Protein AF-A0A524LZC2-F1 (afdb_monomer_lite)

Sequence (143 aa):
MVSLIGLATSRKSVNMSSEDEVASICPSCSKGKLRMHSMLYSVPFFNELAIFNLECPECGFRYSDVFSAEQRKPSRFTMFVDDVSLLNVRVVRSGSGTYRFPEWGIDVEPGPTAESFITNIEGILYRTSLVVETARNFADLDS

Foldseek 3Di:
DDDPLDDDPPPPPPDDDDDFPFDDQDPPPSPFIKTKDWDFDDDVPAATKIKIWIATPPPGDIDIDIDRPDDDDDDDDDDDDDDPVQQAAKDWAALQGWDDDVVVRDIDGHDPPRHIDIDGNVVVVVVVVVVVVVVVVVVVVVD

Radius of gyration: 22.23 Å; chains: 1; bounding box: 46×44×60 Å

Secondary structure (DSSP, 8-state):
------S----------S------B-TTTSSSBPEEEEEEEE-TTSPEEEEEEEE-TTT--EEEEEEES-PPPP--------SGGGGG-EEEE-TT--EEEGGGTEEEPPPTTPPPEEEEHHHHHHHHHHHHHHHHHHHHT--

pLDDT: mean 80.1, std 18.67, range [23.3, 96.69]

Structure (mmCIF, N/CA/C/O backbone):
data_AF-A0A524LZC2-F1
#
_entry.id   AF-A0A524LZC2-F1
#
loop_
_atom_site.group_PDB
_atom_site.id
_atom_site.type_symbol
_atom_site.label_atom_id
_atom_site.label_alt_id
_atom_site.label_comp_id
_atom_site.label_asym_id
_atom_site.label_entity_id
_atom_site.label_seq_id
_atom_site.pdbx_PDB_ins_code
_atom_site.Cartn_x
_atom_site.Cartn_y
_atom_site.Cartn_z
_atom_site.occupancy
_atom_site.B_iso_or_equiv
_atom_site.auth_seq_id
_atom_site.auth_comp_id
_atom_site.auth_asym_id
_atom_site.auth_atom_id
_atom_site.pdbx_PDB_model_num
ATOM 1 N N . MET A 1 1 ? -8.662 19.789 11.697 1.00 31.56 1 MET A N 1
ATOM 2 C CA . MET A 1 1 ? -8.585 20.515 10.410 1.00 31.56 1 MET A CA 1
ATOM 3 C C . MET A 1 1 ? -8.365 19.467 9.323 1.00 31.56 1 MET A C 1
ATOM 5 O O . MET A 1 1 ? -7.237 19.048 9.103 1.00 31.56 1 MET A O 1
ATOM 9 N N . VAL A 1 2 ? -9.453 18.918 8.776 1.00 23.30 2 VAL A N 1
ATOM 10 C CA . VAL A 1 2 ? -9.406 17.824 7.790 1.00 23.30 2 VAL A CA 1
ATOM 11 C C . VAL A 1 2 ? -9.113 18.456 6.437 1.00 23.30 2 VAL A C 1
ATOM 13 O O . VAL A 1 2 ? -9.944 19.183 5.899 1.00 23.30 2 VAL A O 1
ATOM 16 N N . SER A 1 3 ? -7.904 18.252 5.922 1.00 26.42 3 SER A N 1
ATOM 17 C CA . SER A 1 3 ? -7.591 18.657 4.557 1.00 26.42 3 SER A CA 1
ATOM 18 C C . SER A 1 3 ? -8.324 17.698 3.617 1.00 26.42 3 SER A C 1
ATOM 20 O O . SER A 1 3 ? -8.057 16.498 3.623 1.00 26.42 3 SER A O 1
ATOM 22 N N . LEU A 1 4 ? -9.301 18.217 2.873 1.00 31.42 4 LEU A N 1
ATOM 23 C CA . LEU A 1 4 ? -9.993 17.519 1.791 1.00 31.42 4 LEU A CA 1
ATOM 24 C C . LEU A 1 4 ? -8.980 17.227 0.673 1.00 31.42 4 LEU A C 1
ATOM 26 O O . LEU A 1 4 ? -8.788 18.032 -0.235 1.00 31.42 4 LEU A O 1
ATOM 30 N N . ILE A 1 5 ? -8.297 16.083 0.746 1.00 42.91 5 ILE A N 1
ATOM 31 C CA . ILE A 1 5 ? -7.427 15.608 -0.335 1.00 42.91 5 ILE A CA 1
ATOM 32 C C . ILE A 1 5 ? -8.317 14.904 -1.354 1.00 42.91 5 ILE A C 1
ATOM 34 O O . ILE A 1 5 ? -8.513 13.693 -1.319 1.00 42.91 5 ILE A O 1
ATOM 38 N N . GLY A 1 6 ? -8.904 15.680 -2.251 1.00 41.50 6 GLY A N 1
ATOM 39 C CA . GLY A 1 6 ? -9.705 15.118 -3.322 1.00 41.50 6 GLY A CA 1
ATOM 40 C C . GLY A 1 6 ? -10.344 16.206 -4.1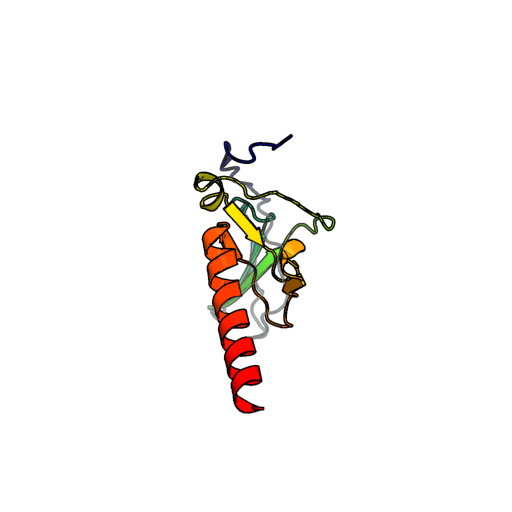46 1.00 41.50 6 GLY A C 1
ATOM 41 O O . GLY A 1 6 ? -11.476 16.560 -3.864 1.00 41.50 6 GLY A O 1
ATOM 42 N N . LEU A 1 7 ? -9.600 16.733 -5.121 1.00 35.06 7 LEU A N 1
ATOM 43 C CA . LEU A 1 7 ? -10.097 17.352 -6.359 1.00 35.06 7 LEU A CA 1
ATOM 44 C C . LEU A 1 7 ? -8.892 17.814 -7.193 1.00 35.06 7 LEU A C 1
ATOM 46 O O . LEU A 1 7 ? -8.615 18.998 -7.314 1.00 35.06 7 LEU A O 1
ATOM 50 N N . ALA A 1 8 ? -8.134 16.855 -7.722 1.00 34.44 8 ALA A N 1
ATOM 51 C CA . ALA A 1 8 ? -7.351 17.013 -8.946 1.00 34.44 8 ALA A CA 1
ATOM 52 C C . ALA A 1 8 ? -6.656 15.683 -9.246 1.00 34.44 8 ALA A C 1
ATOM 54 O O . ALA A 1 8 ? -5.493 15.481 -8.903 1.00 34.44 8 ALA A O 1
ATOM 55 N N . THR A 1 9 ? -7.328 14.774 -9.954 1.00 39.28 9 THR A N 1
ATOM 56 C CA . THR A 1 9 ? -6.597 13.869 -10.849 1.00 39.28 9 THR A CA 1
ATOM 57 C C . THR A 1 9 ? -6.043 14.733 -11.975 1.00 39.28 9 THR A C 1
ATOM 59 O O . THR A 1 9 ? -6.606 14.797 -13.068 1.00 39.28 9 THR A O 1
ATOM 62 N N . SER A 1 10 ? -4.981 15.483 -11.683 1.00 37.78 10 SER A N 1
ATOM 63 C CA . SER A 1 10 ? -4.181 16.092 -12.726 1.00 37.78 10 SER A CA 1
ATOM 64 C C . SER A 1 10 ? -3.583 14.923 -13.490 1.00 37.78 10 SER A C 1
ATOM 66 O O . SER A 1 10 ? -2.649 14.277 -13.020 1.00 37.78 10 SER A O 1
ATOM 68 N N . ARG A 1 11 ? -4.167 14.601 -14.649 1.00 39.19 11 ARG A N 1
ATOM 69 C CA . ARG A 1 11 ? -3.483 13.834 -15.688 1.00 39.19 11 ARG A CA 1
ATOM 70 C C . ARG A 1 11 ? -2.305 14.688 -16.153 1.00 39.19 11 ARG A C 1
ATOM 72 O O . ARG A 1 11 ? -2.333 15.254 -17.239 1.00 39.19 11 ARG A O 1
ATOM 79 N N . LYS A 1 12 ? -1.270 14.823 -15.327 1.00 35.44 12 LYS A N 1
ATOM 80 C CA . LYS A 1 12 ? 0.044 15.156 -15.841 1.00 35.44 12 LYS A CA 1
ATOM 81 C C . LYS A 1 12 ? 0.505 13.895 -16.546 1.00 35.44 12 LYS A C 1
ATOM 83 O O . LYS A 1 12 ? 0.982 12.957 -15.920 1.00 35.44 12 LYS A O 1
ATOM 88 N N . SER A 1 13 ? 0.292 13.861 -17.857 1.00 36.88 13 SER A N 1
ATOM 89 C CA . SER A 1 13 ? 1.162 13.109 -18.747 1.00 36.88 13 SER A CA 1
ATOM 90 C C . SER A 1 13 ? 2.568 13.645 -18.497 1.00 36.88 13 SER A C 1
ATOM 92 O O . SER A 1 13 ? 2.946 14.694 -19.023 1.00 36.88 13 SER A O 1
ATOM 94 N N . VAL A 1 14 ? 3.297 13.005 -17.588 1.00 42.53 14 VAL A N 1
ATOM 95 C CA . VAL A 1 14 ? 4.714 13.283 -17.419 1.00 42.53 14 VAL A CA 1
ATOM 96 C C . VAL A 1 14 ? 5.379 12.665 -18.639 1.00 42.53 14 VAL A C 1
ATOM 98 O O . VAL A 1 14 ? 5.602 11.461 -18.704 1.00 42.53 14 VAL A O 1
ATOM 101 N N . ASN A 1 15 ? 5.605 13.496 -19.653 1.00 49.94 15 ASN A N 1
ATOM 102 C CA . ASN A 1 15 ? 6.559 13.181 -20.703 1.00 49.94 15 ASN A CA 1
ATOM 103 C C . ASN A 1 15 ? 7.930 13.082 -20.030 1.00 49.94 15 ASN A C 1
ATOM 105 O O . ASN A 1 15 ? 8.353 14.050 -19.397 1.00 49.94 15 ASN A O 1
ATOM 109 N N . MET A 1 16 ? 8.608 11.942 -20.164 1.00 45.12 16 MET A N 1
ATOM 110 C CA . MET A 1 16 ? 10.013 11.818 -19.787 1.00 45.12 16 MET A CA 1
ATOM 111 C C . MET A 1 16 ? 10.836 11.387 -21.001 1.00 45.12 16 MET A C 1
ATOM 113 O O . MET A 1 16 ? 10.403 10.558 -21.798 1.00 45.12 16 MET A O 1
ATOM 117 N N . SER A 1 17 ? 11.971 12.069 -21.122 1.00 41.56 17 SER A N 1
ATOM 118 C CA . SER A 1 17 ? 12.987 12.130 -22.176 1.00 41.56 17 SER A CA 1
ATOM 119 C C . SER A 1 17 ? 13.152 10.910 -23.086 1.00 41.56 17 SER A C 1
ATOM 121 O O . SER A 1 17 ? 13.328 9.781 -22.645 1.00 41.56 17 SER A O 1
ATOM 123 N N . SER A 1 18 ? 13.199 11.208 -24.383 1.00 42.19 18 SER A N 1
ATOM 124 C CA . SER A 1 18 ? 13.455 10.322 -25.518 1.00 42.19 18 SER A CA 1
ATOM 125 C C . SER A 1 18 ? 14.921 9.890 -25.653 1.00 42.19 18 SER A C 1
ATOM 127 O O . SER A 1 18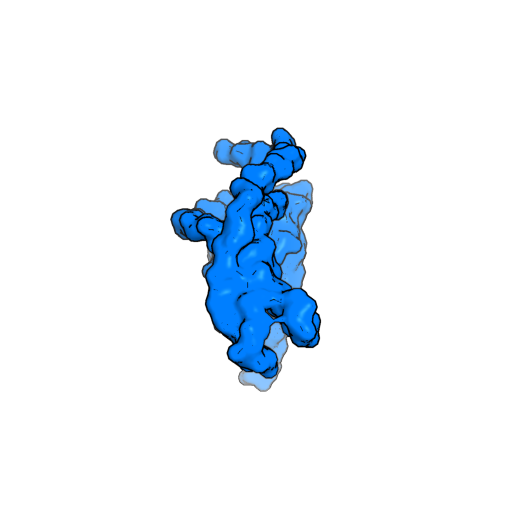 ? 15.494 10.025 -26.733 1.00 42.19 18 SER A O 1
ATOM 129 N N . GLU A 1 19 ? 15.541 9.389 -24.590 1.00 47.28 19 GLU A N 1
ATOM 130 C CA . GLU A 1 19 ? 16.846 8.736 -24.716 1.00 47.28 19 GLU A CA 1
ATOM 131 C C . GLU A 1 19 ? 16.777 7.348 -24.083 1.00 47.28 19 GLU A C 1
ATOM 133 O O . GLU A 1 19 ? 16.777 7.183 -22.867 1.00 47.28 19 GLU A O 1
ATOM 138 N N . ASP A 1 20 ? 16.648 6.354 -24.968 1.00 56.16 20 ASP A N 1
ATOM 139 C CA . ASP A 1 20 ? 16.745 4.924 -24.697 1.00 56.16 20 ASP A CA 1
ATOM 140 C C . ASP A 1 20 ? 18.110 4.613 -24.048 1.00 56.16 20 ASP A C 1
ATOM 142 O O . ASP A 1 20 ? 19.072 4.258 -24.737 1.00 56.16 20 ASP A O 1
ATOM 146 N N . GLU A 1 21 ? 18.241 4.748 -22.726 1.00 54.28 21 GLU A N 1
ATOM 147 C CA . GLU A 1 21 ? 19.432 4.257 -22.032 1.00 54.28 21 GLU A CA 1
ATOM 148 C C . GLU A 1 21 ? 19.452 2.723 -22.107 1.00 54.28 21 GLU A C 1
ATOM 150 O O . GLU A 1 21 ? 18.674 2.000 -21.482 1.00 54.28 21 GLU A O 1
ATOM 155 N N . VAL A 1 22 ? 20.345 2.233 -22.967 1.00 59.97 22 VAL A N 1
ATOM 156 C CA . VAL A 1 22 ? 20.589 0.824 -23.273 1.00 59.97 22 VAL A CA 1
ATOM 157 C C . VAL A 1 22 ? 20.974 0.071 -21.999 1.00 59.97 22 VAL A C 1
ATOM 159 O O . VAL A 1 22 ? 22.122 0.093 -21.551 1.00 59.97 22 VAL A O 1
ATOM 162 N N . ALA A 1 23 ? 20.008 -0.645 -21.435 1.00 63.06 23 ALA A N 1
ATOM 163 C CA . ALA A 1 23 ? 20.162 -1.374 -20.191 1.00 63.06 23 ALA A CA 1
ATOM 164 C C . ALA A 1 23 ? 20.702 -2.786 -20.454 1.00 63.06 23 ALA A C 1
ATOM 166 O O . ALA A 1 23 ? 19.951 -3.748 -20.509 1.00 63.06 23 ALA A O 1
ATOM 167 N N . SER A 1 24 ? 22.021 -2.948 -20.552 1.00 73.75 24 SER A N 1
ATOM 168 C CA . SER A 1 24 ? 22.703 -4.254 -20.429 1.00 73.75 24 SER A CA 1
ATOM 169 C C . SER A 1 24 ? 22.446 -5.318 -21.527 1.00 73.75 24 SER A C 1
ATOM 171 O O . SER A 1 24 ? 21.634 -5.166 -22.445 1.00 73.75 24 SER A O 1
ATOM 173 N N . ILE A 1 25 ? 23.230 -6.401 -21.460 1.00 87.00 25 ILE A N 1
ATOM 174 C CA . ILE A 1 25 ? 23.128 -7.576 -22.339 1.00 87.00 25 ILE A CA 1
ATOM 175 C C . ILE A 1 25 ? 21.904 -8.396 -21.922 1.00 87.00 25 ILE A C 1
ATOM 177 O O . ILE A 1 25 ? 21.703 -8.657 -20.738 1.00 87.00 25 ILE A O 1
ATOM 181 N N . CYS A 1 26 ? 21.110 -8.847 -22.894 1.00 89.12 26 CYS A N 1
ATOM 182 C CA . CYS A 1 26 ? 19.937 -9.667 -22.629 1.00 89.12 26 CYS A CA 1
ATOM 183 C C . CYS A 1 26 ? 20.322 -10.960 -21.879 1.00 89.12 26 CYS A C 1
ATOM 185 O O . CYS A 1 26 ? 21.102 -11.755 -22.413 1.00 89.12 26 CYS A O 1
ATOM 187 N N . PRO A 1 27 ? 19.737 -11.238 -20.698 1.00 89.44 27 PRO A N 1
ATOM 188 C CA . PRO A 1 27 ? 20.050 -12.443 -19.929 1.00 89.44 27 PRO A CA 1
ATOM 189 C C . PRO A 1 27 ? 19.529 -13.723 -20.596 1.00 89.44 27 PRO A C 1
ATOM 191 O O . PRO A 1 27 ? 20.002 -14.810 -20.290 1.00 89.44 27 PRO A O 1
ATOM 194 N N . SER A 1 28 ? 18.564 -13.606 -21.514 1.00 91.94 28 SER A N 1
ATOM 195 C CA . SER A 1 28 ? 17.958 -14.750 -22.199 1.00 91.94 28 SER A CA 1
ATOM 196 C C . SER A 1 28 ? 18.765 -15.225 -23.412 1.00 91.94 28 SER A C 1
ATOM 198 O O . SER A 1 28 ? 18.920 -16.429 -23.591 1.00 91.94 28 SER A O 1
ATOM 200 N N . CYS A 1 29 ? 19.275 -14.314 -24.250 1.00 91.62 29 CYS A N 1
ATOM 201 C CA . CYS A 1 29 ? 19.979 -14.691 -25.485 1.00 91.62 29 CYS A CA 1
ATOM 202 C C . CYS A 1 29 ? 21.461 -14.304 -25.520 1.00 91.62 29 CYS A C 1
ATOM 204 O O . CYS A 1 29 ? 22.164 -14.722 -26.438 1.00 91.62 29 CYS A O 1
ATOM 206 N N . SER A 1 30 ? 21.923 -13.480 -24.573 1.00 88.50 30 SER A N 1
ATOM 207 C CA . SER A 1 30 ? 23.305 -12.989 -24.450 1.00 88.50 30 SER A CA 1
ATOM 208 C C . SER A 1 30 ? 23.880 -12.281 -25.687 1.00 88.50 30 SER A C 1
ATOM 210 O O . SER A 1 30 ? 25.077 -12.015 -25.742 1.00 88.50 30 SER A O 1
ATOM 212 N N . LYS A 1 31 ? 23.036 -11.972 -26.678 1.00 85.88 31 LYS A N 1
ATOM 213 C CA . LYS A 1 31 ? 23.402 -11.347 -27.959 1.00 85.88 31 LYS A CA 1
ATOM 214 C C . LYS A 1 31 ? 22.732 -9.988 -28.121 1.00 85.88 31 LYS A C 1
ATOM 216 O O . LYS A 1 31 ? 23.405 -8.997 -28.388 1.00 85.88 31 LYS A O 1
ATOM 221 N N . GLY A 1 32 ? 21.426 -9.943 -27.868 1.00 84.94 32 GLY A N 1
ATOM 222 C CA . GLY A 1 32 ? 20.640 -8.722 -27.946 1.00 84.94 32 GLY A CA 1
ATOM 223 C C . GLY A 1 32 ? 20.886 -7.779 -26.771 1.00 84.94 32 GLY A C 1
ATOM 224 O O . GLY A 1 32 ? 21.226 -8.197 -25.662 1.00 84.94 32 GLY A O 1
ATOM 225 N N . LYS A 1 33 ? 20.671 -6.489 -27.019 1.00 88.38 33 LYS A N 1
ATOM 226 C CA . LYS A 1 33 ? 20.646 -5.433 -26.000 1.00 88.38 33 LYS A CA 1
ATOM 227 C C . LYS A 1 33 ? 19.211 -5.197 -25.539 1.00 88.38 33 LYS A C 1
ATOM 229 O O . LYS A 1 33 ? 18.307 -5.213 -26.375 1.00 88.38 33 LYS A O 1
ATOM 234 N N . LEU A 1 34 ? 18.995 -4.973 -24.243 1.00 88.62 34 LEU A N 1
ATOM 235 C CA . LEU A 1 34 ? 17.657 -4.629 -23.758 1.00 88.62 34 LEU A CA 1
ATOM 236 C C . LEU A 1 34 ? 17.351 -3.154 -24.028 1.00 88.62 34 LEU A C 1
ATOM 238 O O . LEU A 1 34 ? 18.205 -2.280 -23.861 1.00 88.62 34 LEU A O 1
ATOM 242 N N . ARG A 1 35 ? 16.106 -2.891 -24.414 1.00 87.81 35 ARG A N 1
ATOM 243 C CA . ARG A 1 35 ? 15.484 -1.569 -24.385 1.00 87.81 35 ARG A CA 1
ATOM 244 C C . ARG A 1 35 ? 14.714 -1.438 -23.084 1.00 87.81 35 ARG A C 1
ATOM 246 O O . ARG A 1 35 ? 13.949 -2.339 -22.743 1.00 87.81 35 ARG A O 1
ATOM 253 N N . MET A 1 36 ? 14.936 -0.344 -22.366 1.00 86.00 36 MET A N 1
ATOM 254 C CA . MET A 1 36 ? 14.206 -0.025 -21.147 1.00 86.00 36 MET A CA 1
ATOM 255 C C . MET A 1 36 ? 13.202 1.089 -21.435 1.00 86.00 36 MET A C 1
ATOM 257 O O . MET A 1 36 ? 13.563 2.138 -21.953 1.00 86.00 36 MET A O 1
ATOM 261 N N . HIS A 1 37 ? 11.950 0.870 -21.054 1.00 86.44 37 HIS A N 1
ATOM 262 C CA . HIS A 1 37 ? 10.907 1.884 -21.046 1.00 86.44 37 HIS A CA 1
ATOM 263 C C . HIS A 1 37 ? 10.457 2.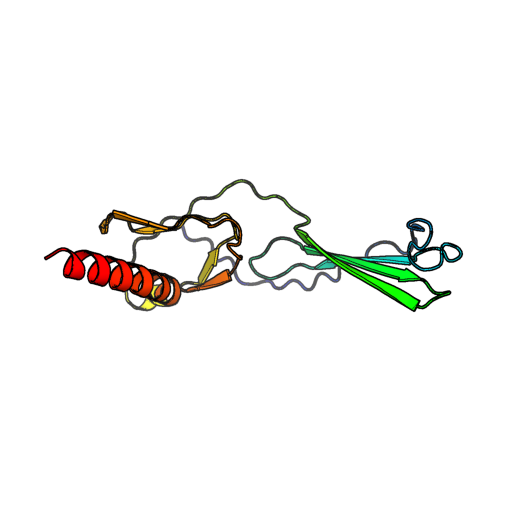109 -19.605 1.00 86.44 37 HIS A C 1
ATOM 265 O O . HIS A 1 37 ? 9.864 1.219 -18.994 1.00 86.44 37 HIS A O 1
ATOM 271 N N . SER A 1 38 ? 10.737 3.296 -19.066 1.00 84.94 38 SER A N 1
ATOM 272 C CA . SER A 1 38 ? 10.306 3.698 -17.728 1.00 84.94 38 SER A CA 1
ATOM 273 C C . SER A 1 38 ? 9.206 4.753 -17.791 1.00 84.94 38 SER A C 1
ATOM 275 O O . SER A 1 38 ? 9.313 5.712 -18.556 1.00 84.94 38 SER A O 1
ATOM 277 N N . MET A 1 39 ? 8.184 4.622 -16.952 1.00 85.38 39 MET A N 1
ATOM 278 C CA . MET A 1 39 ? 7.120 5.613 -16.803 1.00 85.38 39 MET A CA 1
ATOM 279 C C . MET A 1 39 ? 6.869 5.900 -15.325 1.00 85.38 39 MET A C 1
ATOM 281 O O . MET A 1 39 ? 6.744 4.975 -14.526 1.00 85.38 39 MET A O 1
ATOM 285 N N . LEU A 1 40 ? 6.730 7.182 -14.980 1.00 84.75 40 LEU A N 1
ATOM 286 C CA . LEU A 1 40 ? 6.162 7.591 -13.699 1.00 84.75 40 LEU A CA 1
ATOM 287 C C . LEU A 1 40 ? 4.642 7.692 -13.826 1.00 84.75 40 LEU A C 1
ATOM 289 O O . LEU A 1 40 ? 4.115 8.378 -14.704 1.00 84.75 40 LEU A O 1
ATOM 293 N N . TYR A 1 41 ? 3.937 6.997 -12.944 1.00 83.31 41 TYR A N 1
ATOM 294 C CA . TYR A 1 41 ? 2.487 6.949 -12.899 1.00 83.31 41 TYR A CA 1
ATOM 295 C C . TYR A 1 41 ? 1.984 7.405 -11.531 1.00 83.31 41 TYR A C 1
ATOM 297 O O . TYR A 1 41 ? 2.258 6.788 -10.502 1.00 83.31 41 TYR A O 1
ATOM 305 N N . SER A 1 42 ? 1.222 8.497 -11.523 1.00 79.88 42 SER A N 1
ATOM 306 C CA . SER A 1 42 ? 0.580 9.000 -10.312 1.00 79.88 42 SER A CA 1
ATOM 307 C C . SER A 1 42 ? -0.753 8.283 -10.098 1.00 79.88 42 SER A C 1
ATOM 309 O O . SER A 1 42 ? -1.705 8.470 -10.862 1.00 79.88 42 SER A O 1
ATOM 311 N N . VAL A 1 43 ? -0.820 7.453 -9.057 1.00 75.31 43 VAL A N 1
ATOM 312 C CA . VAL A 1 43 ? -2.052 6.778 -8.635 1.00 75.31 43 VAL A CA 1
ATOM 313 C C . VAL A 1 43 ? -2.735 7.621 -7.554 1.00 75.31 43 VAL A C 1
ATOM 315 O O . VAL A 1 43 ? -2.074 8.020 -6.592 1.00 75.31 43 VAL A O 1
ATOM 318 N N . PRO A 1 44 ? -4.055 7.876 -7.646 1.00 72.12 44 PRO A N 1
ATOM 319 C CA . PRO A 1 44 ? -4.785 8.568 -6.590 1.00 72.12 44 PRO A CA 1
ATOM 320 C C . PRO A 1 44 ? -4.537 7.930 -5.221 1.00 72.12 44 PRO A C 1
ATOM 322 O O . PRO A 1 44 ? -4.640 6.715 -5.069 1.00 72.12 44 PRO A O 1
ATOM 325 N N . PHE A 1 45 ? -4.233 8.763 -4.223 1.00 69.25 45 PHE A N 1
ATOM 326 C CA . PHE A 1 45 ? -3.966 8.367 -2.831 1.00 69.25 45 PHE A CA 1
ATOM 327 C C . PHE A 1 45 ? -2.702 7.522 -2.594 1.00 69.25 45 PHE A C 1
ATOM 329 O O . PHE A 1 45 ? -2.343 7.284 -1.442 1.00 69.25 45 PHE A O 1
ATOM 336 N N . PHE A 1 46 ? -2.002 7.124 -3.651 1.00 68.56 46 PHE A N 1
ATOM 337 C CA . PHE A 1 46 ? -0.728 6.418 -3.594 1.00 68.56 46 PHE A CA 1
ATOM 338 C C . PHE A 1 46 ? 0.437 7.378 -3.868 1.00 68.56 46 PHE A C 1
ATOM 340 O O . PHE A 1 46 ? 0.260 8.574 -4.128 1.00 68.56 46 PHE A O 1
ATOM 347 N N . ASN A 1 47 ? 1.653 6.859 -3.729 1.00 71.19 47 ASN A N 1
ATOM 348 C CA . ASN A 1 47 ? 2.856 7.558 -4.167 1.00 71.19 47 ASN A CA 1
ATOM 349 C C . ASN A 1 47 ? 2.959 7.493 -5.698 1.00 71.19 47 ASN A C 1
ATOM 351 O O . ASN A 1 47 ? 2.266 6.696 -6.337 1.00 71.19 47 ASN A O 1
ATOM 355 N N . GLU A 1 48 ? 3.835 8.304 -6.292 1.00 80.56 48 GLU A N 1
ATOM 356 C CA . GLU A 1 48 ? 4.218 8.072 -7.684 1.00 80.56 48 GLU A CA 1
ATOM 357 C C . GLU A 1 48 ? 4.847 6.683 -7.818 1.00 80.56 48 GLU A C 1
ATOM 359 O O . GLU A 1 48 ? 5.733 6.303 -7.049 1.00 80.56 48 GLU A O 1
ATOM 364 N N . LEU A 1 49 ? 4.351 5.912 -8.780 1.00 82.88 49 LEU A N 1
ATOM 365 C CA . LEU A 1 49 ? 4.873 4.600 -9.121 1.00 82.88 49 LEU A CA 1
ATOM 366 C C . LEU A 1 49 ? 5.817 4.738 -10.311 1.00 82.88 49 LEU A C 1
ATOM 368 O O . LEU A 1 49 ? 5.447 5.321 -11.326 1.00 82.88 49 LEU A O 1
ATOM 372 N N . ALA A 1 50 ? 7.014 4.178 -10.206 1.00 85.56 50 ALA A N 1
ATOM 373 C CA . ALA A 1 50 ? 7.920 3.977 -11.322 1.00 85.56 50 ALA A CA 1
ATOM 374 C C . ALA A 1 50 ? 7.678 2.584 -11.907 1.00 85.56 50 ALA A C 1
ATOM 376 O O . ALA A 1 50 ? 7.922 1.574 -11.250 1.00 85.56 50 ALA A O 1
ATOM 377 N N . ILE A 1 51 ? 7.178 2.543 -13.136 1.00 88.38 51 ILE A N 1
ATOM 378 C CA . ILE A 1 51 ? 6.964 1.320 -13.906 1.00 88.38 51 ILE A CA 1
ATOM 379 C C . ILE A 1 51 ? 8.146 1.164 -14.858 1.00 88.38 51 ILE A C 1
ATOM 381 O O . ILE A 1 51 ? 8.420 2.080 -15.632 1.00 88.38 51 ILE A O 1
ATOM 385 N N . PHE A 1 52 ? 8.809 0.011 -14.833 1.00 87.81 52 PHE A N 1
ATOM 386 C CA . PHE A 1 52 ? 9.921 -0.326 -15.720 1.00 87.81 52 PHE A CA 1
ATOM 387 C C . PHE A 1 52 ? 9.546 -1.507 -16.597 1.00 87.81 52 PHE A C 1
ATOM 389 O O . PHE A 1 52 ? 9.089 -2.531 -16.103 1.00 87.81 52 PHE A O 1
ATOM 396 N N . ASN A 1 53 ? 9.788 -1.384 -17.897 1.00 88.81 53 ASN A N 1
ATOM 397 C CA . ASN A 1 53 ? 9.631 -2.464 -18.858 1.00 88.81 53 ASN A CA 1
ATOM 398 C C . ASN A 1 53 ? 10.950 -2.672 -19.594 1.00 88.81 53 ASN A C 1
ATOM 400 O O . ASN A 1 53 ? 11.531 -1.718 -20.103 1.00 88.81 53 ASN A O 1
ATOM 404 N N . LEU A 1 54 ? 11.412 -3.913 -19.666 1.00 90.06 54 LEU A N 1
ATOM 405 C CA . LEU A 1 54 ? 12.584 -4.329 -20.426 1.00 90.06 54 LEU A CA 1
ATOM 406 C C . LEU A 1 54 ? 12.134 -5.196 -21.595 1.00 90.06 54 LEU A C 1
ATOM 408 O O . LEU A 1 54 ? 11.368 -6.136 -21.392 1.00 90.06 54 LEU A O 1
ATOM 412 N N . GLU A 1 55 ? 12.643 -4.922 -22.793 1.00 90.88 55 GLU A N 1
ATOM 413 C CA . GLU A 1 55 ? 12.387 -5.724 -23.991 1.00 90.88 55 GLU A CA 1
ATOM 414 C C . GLU A 1 55 ? 13.676 -5.993 -24.779 1.00 90.88 55 GLU A C 1
ATOM 416 O O . GLU A 1 55 ? 14.481 -5.093 -25.010 1.00 90.88 55 GLU A O 1
ATOM 421 N N . CYS A 1 56 ? 13.872 -7.234 -25.231 1.00 91.50 56 CYS A N 1
ATOM 422 C CA . CYS A 1 56 ? 14.927 -7.592 -26.176 1.00 91.50 56 CYS A CA 1
ATOM 423 C C . CYS A 1 56 ? 14.351 -7.711 -27.597 1.00 91.50 56 CYS A C 1
ATOM 425 O O . CYS A 1 56 ? 13.600 -8.656 -27.852 1.00 91.50 56 CYS A O 1
ATOM 427 N N . PRO A 1 57 ? 14.731 -6.842 -28.550 1.00 89.44 57 PRO A N 1
ATOM 428 C CA . PRO A 1 57 ? 14.216 -6.907 -29.918 1.00 89.44 57 PRO A CA 1
ATOM 429 C C . PRO A 1 57 ? 14.711 -8.132 -30.708 1.00 89.44 57 PRO A C 1
ATOM 431 O O . PRO A 1 57 ? 14.111 -8.470 -31.722 1.00 89.44 57 PRO A O 1
ATOM 434 N N . GLU A 1 58 ? 15.781 -8.806 -30.268 1.00 90.94 58 GLU A N 1
ATOM 435 C CA . GLU A 1 58 ? 16.334 -9.971 -30.980 1.00 90.94 58 GLU A CA 1
ATOM 436 C C . GLU A 1 58 ? 15.650 -11.296 -30.629 1.00 90.94 58 GLU A C 1
ATOM 438 O O . GLU A 1 58 ? 15.424 -12.119 -31.511 1.00 90.94 58 GLU A O 1
ATOM 443 N N . CYS A 1 59 ? 15.345 -11.531 -29.348 1.00 92.44 59 CYS A N 1
ATOM 444 C CA . CYS A 1 59 ? 14.744 -12.793 -28.896 1.00 92.44 59 CYS A CA 1
ATOM 445 C C . CYS A 1 59 ? 13.334 -12.644 -28.313 1.00 92.44 59 CYS A C 1
ATOM 447 O O . CYS A 1 59 ? 12.716 -13.649 -27.973 1.00 92.44 59 CYS A O 1
ATOM 449 N N . GLY A 1 60 ? 12.828 -11.417 -28.163 1.00 91.44 60 GLY A N 1
ATOM 450 C CA . GLY A 1 60 ? 11.498 -11.148 -27.615 1.00 91.44 60 GLY A CA 1
ATOM 451 C C . GLY A 1 60 ? 11.385 -11.271 -26.092 1.00 91.44 60 GLY A C 1
ATOM 452 O O . GLY A 1 60 ? 10.273 -11.280 -25.571 1.00 91.44 60 GLY A O 1
ATOM 453 N N . PHE A 1 61 ? 12.503 -11.370 -25.361 1.00 91.50 61 PHE A N 1
ATOM 454 C CA . PHE A 1 61 ? 12.493 -11.354 -23.893 1.00 91.50 61 PHE A CA 1
ATOM 455 C C . PHE A 1 61 ? 11.806 -10.086 -23.368 1.00 91.50 61 PHE A C 1
ATOM 457 O O . PHE A 1 61 ? 12.134 -8.993 -23.828 1.00 91.50 61 PHE A O 1
ATOM 464 N N . ARG A 1 62 ? 10.897 -10.234 -22.393 1.00 91.56 62 ARG A N 1
ATOM 465 C CA . ARG A 1 62 ? 10.183 -9.129 -21.739 1.00 91.56 62 ARG A CA 1
ATOM 466 C C . ARG A 1 62 ? 10.168 -9.292 -20.222 1.00 91.56 62 ARG A C 1
ATOM 468 O O . ARG A 1 62 ? 9.931 -10.390 -19.728 1.00 91.56 62 ARG A O 1
ATOM 475 N N . TYR A 1 63 ? 10.375 -8.196 -19.501 1.00 89.75 63 TYR A N 1
ATOM 476 C CA . TYR A 1 63 ? 10.270 -8.124 -18.042 1.00 89.75 63 TYR A CA 1
ATOM 477 C C . TYR A 1 63 ? 9.618 -6.798 -17.643 1.00 89.75 63 TYR A C 1
ATOM 479 O O . TYR A 1 63 ? 9.910 -5.776 -18.258 1.00 89.75 63 TYR A O 1
ATOM 487 N N . SER A 1 64 ? 8.736 -6.811 -16.646 1.00 89.12 64 SER A N 1
ATOM 488 C CA . SER A 1 64 ? 8.052 -5.615 -16.145 1.00 89.12 64 SER A CA 1
ATOM 489 C C . SER A 1 64 ? 8.086 -5.604 -14.625 1.00 89.12 64 SER A C 1
ATOM 491 O O . SER A 1 64 ? 7.878 -6.650 -14.010 1.00 89.12 64 SER A O 1
ATOM 493 N N . ASP A 1 65 ? 8.351 -4.442 -14.039 1.00 85.69 65 ASP A N 1
ATOM 494 C CA . ASP A 1 65 ? 8.419 -4.263 -12.591 1.00 85.69 65 ASP A CA 1
ATOM 495 C C . ASP A 1 65 ? 7.909 -2.880 -12.174 1.00 85.69 65 ASP A C 1
ATOM 497 O O . ASP A 1 65 ? 7.927 -1.931 -12.965 1.00 85.69 65 ASP A O 1
ATOM 501 N N . VAL A 1 66 ? 7.437 -2.763 -10.933 1.00 83.44 66 VAL A N 1
ATOM 502 C CA . VAL A 1 66 ? 6.807 -1.546 -10.406 1.00 83.44 66 VAL A CA 1
ATOM 503 C C . VAL A 1 66 ? 7.355 -1.223 -9.024 1.00 83.44 66 VAL A C 1
ATOM 505 O O . VAL A 1 66 ? 7.250 -2.017 -8.093 1.00 83.44 66 VAL A O 1
ATOM 508 N N . PHE A 1 67 ? 7.861 -0.004 -8.861 1.00 81.38 67 PHE A N 1
ATOM 509 C CA . PHE A 1 67 ? 8.407 0.492 -7.600 1.00 81.38 67 PHE A CA 1
ATOM 510 C C . PHE A 1 67 ? 7.700 1.772 -7.162 1.00 81.38 67 PHE A C 1
ATOM 512 O O . PHE A 1 67 ? 7.245 2.559 -7.986 1.00 81.38 67 PHE A O 1
ATOM 519 N N . SER A 1 68 ? 7.645 2.029 -5.856 1.00 77.75 68 SER A N 1
ATOM 520 C CA . SER A 1 68 ? 7.286 3.360 -5.350 1.00 77.75 68 SER A CA 1
ATOM 521 C C . SER A 1 68 ? 8.469 4.302 -5.579 1.00 77.75 68 SER A C 1
ATOM 523 O O . SER A 1 68 ? 9.533 4.088 -5.003 1.00 77.75 68 SER A O 1
ATOM 525 N N . ALA A 1 69 ? 8.285 5.340 -6.395 1.00 76.56 69 ALA A N 1
ATOM 526 C CA . ALA A 1 69 ? 9.323 6.321 -6.720 1.00 76.56 69 ALA A CA 1
ATOM 527 C C . ALA A 1 69 ? 9.642 7.256 -5.540 1.00 76.56 69 ALA A C 1
ATOM 529 O O . ALA A 1 69 ? 10.732 7.816 -5.457 1.00 76.56 69 ALA A O 1
ATOM 530 N N . GLU A 1 70 ? 8.705 7.397 -4.600 1.00 72.50 70 GLU A N 1
ATOM 531 C CA . GLU A 1 70 ? 8.862 8.236 -3.415 1.00 72.50 70 GLU A CA 1
ATOM 532 C C . GLU A 1 70 ? 8.802 7.410 -2.127 1.00 72.50 70 GLU A C 1
ATOM 534 O O . GLU A 1 70 ? 7.924 6.558 -1.950 1.00 72.50 70 GLU A O 1
ATOM 539 N N . GLN A 1 71 ? 9.691 7.722 -1.180 1.00 69.88 71 GLN A N 1
ATOM 540 C CA . GLN A 1 71 ? 9.510 7.372 0.227 1.00 69.88 71 GLN A CA 1
ATOM 541 C C . GLN A 1 71 ? 8.932 8.575 0.969 1.00 69.88 71 GLN A C 1
ATOM 543 O O . GLN A 1 71 ? 9.558 9.630 1.069 1.00 69.88 71 GLN A O 1
ATOM 548 N N . ARG A 1 72 ? 7.729 8.414 1.523 1.00 72.38 72 ARG A N 1
ATOM 549 C CA . ARG A 1 72 ? 7.130 9.414 2.412 1.00 72.38 72 ARG A CA 1
ATOM 550 C C . ARG A 1 72 ? 7.571 9.167 3.849 1.00 72.38 72 ARG A C 1
ATOM 552 O O . ARG A 1 72 ? 7.770 8.027 4.263 1.00 72.38 72 ARG A O 1
ATOM 559 N N . LYS A 1 73 ? 7.682 10.245 4.629 1.00 80.31 73 LYS A N 1
ATOM 560 C CA . LYS A 1 73 ? 7.888 10.131 6.077 1.00 80.31 73 LYS A CA 1
ATOM 561 C C . LYS A 1 73 ? 6.705 9.378 6.708 1.00 80.31 73 LYS A C 1
ATOM 563 O O . LYS A 1 73 ? 5.573 9.559 6.246 1.00 80.31 73 LYS A O 1
ATOM 568 N N . PRO A 1 74 ? 6.936 8.580 7.767 1.00 84.62 74 PRO A N 1
ATOM 569 C CA . PRO A 1 74 ? 5.853 7.974 8.527 1.00 84.62 74 PRO A CA 1
ATOM 570 C C . PRO A 1 74 ? 4.848 9.040 8.960 1.00 84.62 74 PRO A C 1
ATOM 572 O O . PRO A 1 74 ? 5.227 10.113 9.433 1.00 84.62 74 PRO A O 1
ATOM 575 N N . SER A 1 75 ? 3.567 8.749 8.778 1.00 84.88 75 SER A N 1
ATOM 576 C CA . SER A 1 75 ? 2.476 9.637 9.164 1.00 84.88 75 SER A CA 1
ATOM 577 C C . SER A 1 75 ? 1.506 8.885 10.061 1.00 84.88 75 SER A C 1
ATOM 579 O O . SER A 1 75 ? 1.315 7.677 9.922 1.00 84.88 75 SER A O 1
ATOM 581 N N . ARG A 1 76 ? 0.924 9.607 11.018 1.00 91.62 76 ARG A N 1
ATOM 582 C CA . ARG A 1 76 ? -0.085 9.090 11.938 1.00 91.62 76 ARG A CA 1
ATOM 583 C C . ARG A 1 76 ? -1.347 9.922 11.781 1.00 91.62 76 ARG A C 1
ATOM 585 O O . ARG A 1 76 ? -1.291 11.146 11.870 1.00 91.62 76 ARG A O 1
ATOM 592 N N . PHE A 1 77 ? -2.468 9.238 11.610 1.00 92.44 77 PHE A N 1
ATOM 593 C CA . PHE A 1 77 ? -3.795 9.835 11.560 1.00 92.44 77 PHE A CA 1
ATOM 594 C C . PHE A 1 77 ? -4.634 9.259 12.699 1.00 92.44 77 PHE A C 1
ATOM 596 O O . PHE A 1 77 ? -4.560 8.064 12.979 1.00 92.44 77 PHE A O 1
ATOM 603 N N . THR A 1 78 ? -5.413 10.116 13.352 1.00 94.75 78 THR A N 1
ATOM 604 C CA . THR A 1 78 ? -6.342 9.734 14.419 1.00 94.75 78 THR A CA 1
ATOM 605 C C . THR A 1 78 ? -7.683 10.385 14.122 1.00 94.75 78 THR A C 1
ATOM 607 O O . THR A 1 78 ? -7.726 11.563 13.764 1.00 94.75 78 THR A O 1
ATOM 610 N N . MET A 1 79 ? -8.766 9.631 14.274 1.00 93.69 79 MET A N 1
ATOM 611 C CA . MET A 1 79 ? -10.127 10.110 14.074 1.00 93.69 79 MET A CA 1
ATOM 612 C C . MET A 1 79 ? -11.034 9.462 15.112 1.00 93.69 79 MET A C 1
ATOM 614 O O . MET A 1 79 ? -10.911 8.268 15.369 1.00 93.69 79 MET A O 1
ATOM 618 N N . PHE A 1 80 ? -11.924 10.261 15.689 1.00 95.50 80 PHE A N 1
ATOM 619 C CA . PHE A 1 80 ? -13.001 9.774 16.538 1.00 95.50 80 PHE A CA 1
ATOM 620 C C . PHE A 1 80 ? -14.227 9.516 15.660 1.00 95.50 80 PHE A C 1
ATOM 622 O O . PHE A 1 80 ? -14.550 10.351 14.816 1.00 95.50 80 PHE A O 1
ATOM 629 N N . VAL A 1 81 ? -14.849 8.347 15.807 1.00 94.50 81 VAL A N 1
ATOM 630 C CA . VAL A 1 81 ? -15.977 7.913 14.972 1.00 94.50 81 VAL A CA 1
ATOM 631 C C . VAL A 1 81 ? -17.236 7.926 15.830 1.00 94.50 81 VAL A C 1
ATOM 633 O O . VAL A 1 81 ? -17.484 6.988 16.580 1.00 94.50 81 VAL A O 1
ATOM 636 N N . ASP A 1 82 ? -18.004 9.007 15.737 1.00 95.06 82 ASP A N 1
ATOM 637 C CA . ASP A 1 82 ? -19.222 9.257 16.519 1.00 95.06 82 ASP A CA 1
ATOM 638 C C . ASP A 1 82 ? -20.507 9.289 15.680 1.00 95.06 82 ASP A C 1
ATOM 640 O O . ASP A 1 82 ? -21.605 9.276 16.235 1.00 95.06 82 ASP A O 1
ATOM 644 N N . ASP A 1 83 ? -20.379 9.286 14.354 1.00 95.38 83 ASP A N 1
ATOM 645 C CA . ASP A 1 83 ? -21.494 9.337 13.416 1.00 95.38 83 ASP A CA 1
ATOM 646 C C . ASP A 1 83 ? -21.399 8.251 12.335 1.00 95.38 83 ASP A C 1
ATOM 648 O O . ASP A 1 83 ? -20.320 7.882 11.864 1.00 95.38 83 ASP A O 1
ATOM 652 N N . VAL A 1 84 ? -22.559 7.757 11.898 1.00 95.81 84 VAL A N 1
ATOM 653 C CA . VAL A 1 84 ? -22.666 6.676 10.907 1.00 95.81 84 VAL A CA 1
ATOM 654 C C . VAL A 1 84 ? -22.117 7.098 9.541 1.00 95.81 84 VAL A C 1
ATOM 656 O O . VAL A 1 84 ? -21.549 6.272 8.829 1.00 95.81 84 VAL A O 1
ATOM 659 N N . SER A 1 85 ? -22.220 8.373 9.155 1.00 95.31 85 SER A N 1
ATOM 660 C CA . SER A 1 85 ? -21.682 8.850 7.873 1.00 95.31 85 SER A CA 1
ATOM 661 C C . SER A 1 85 ? -20.161 8.712 7.789 1.00 95.31 85 SER A C 1
ATOM 663 O O . SER A 1 85 ? -19.626 8.485 6.697 1.00 95.31 85 SER A O 1
ATOM 665 N N . LEU A 1 86 ? -19.468 8.759 8.934 1.00 95.31 86 LEU A N 1
ATOM 666 C CA . LEU A 1 86 ? -18.021 8.591 9.003 1.00 95.31 86 LEU A CA 1
ATOM 667 C C . LEU A 1 86 ? -17.590 7.190 8.573 1.00 95.31 86 LEU A C 1
ATOM 669 O O . LEU A 1 86 ? -16.479 7.040 8.072 1.00 95.31 86 LEU A O 1
ATOM 673 N N . LEU A 1 87 ? -18.470 6.183 8.646 1.00 96.00 87 LEU A N 1
ATOM 674 C CA . LEU A 1 87 ? -18.167 4.828 8.179 1.00 96.00 87 LEU A CA 1
ATOM 675 C C . LEU A 1 87 ? -17.691 4.786 6.717 1.00 96.00 87 LEU A C 1
ATOM 677 O O . LEU A 1 87 ? -16.886 3.925 6.355 1.00 96.00 87 LEU A O 1
ATOM 681 N N . ASN A 1 88 ? -18.114 5.762 5.907 1.00 95.69 88 ASN A N 1
ATOM 682 C CA . ASN A 1 88 ? -17.750 5.904 4.499 1.00 95.69 88 ASN A CA 1
ATOM 683 C C . ASN A 1 88 ? -16.404 6.605 4.249 1.00 95.69 88 ASN A C 1
ATOM 685 O O . ASN A 1 88 ? -15.938 6.626 3.107 1.00 95.69 88 ASN A O 1
ATOM 689 N N . VAL A 1 89 ? -15.763 7.178 5.274 1.00 95.12 89 VAL A N 1
ATOM 690 C CA . VAL A 1 89 ? -14.469 7.866 5.132 1.00 95.12 89 VAL A CA 1
ATOM 691 C C . VAL A 1 89 ? -13.438 6.901 4.565 1.00 95.12 89 VAL A C 1
ATOM 693 O O . VAL A 1 89 ? -13.254 5.798 5.081 1.00 95.12 89 VAL A O 1
ATOM 696 N N . ARG A 1 90 ? -12.749 7.318 3.495 1.00 93.75 90 ARG A N 1
ATOM 697 C CA . ARG A 1 90 ? -11.727 6.494 2.852 1.00 93.75 90 ARG A CA 1
ATOM 698 C C . ARG A 1 90 ? -10.448 6.417 3.671 1.00 93.75 90 ARG A C 1
ATOM 700 O O . ARG A 1 90 ? -9.924 7.414 4.154 1.00 93.75 90 ARG A O 1
ATOM 707 N N . VAL A 1 91 ? -9.938 5.197 3.756 1.00 92.81 91 VAL A N 1
ATOM 708 C CA . VAL A 1 91 ? -8.715 4.812 4.443 1.00 92.81 91 VAL A CA 1
ATOM 709 C C . VAL A 1 91 ? -7.796 4.173 3.414 1.00 92.81 91 VAL A C 1
ATOM 711 O O . VAL A 1 91 ? -8.159 3.199 2.755 1.00 92.81 91 VAL A O 1
ATOM 714 N N . VAL A 1 92 ? -6.598 4.728 3.284 1.00 89.56 92 VAL A N 1
ATOM 715 C CA . VAL A 1 92 ? -5.526 4.169 2.460 1.00 89.56 92 VAL A CA 1
ATOM 716 C C . VAL A 1 92 ? -4.434 3.728 3.416 1.00 89.56 92 VAL A C 1
ATOM 718 O O . VAL A 1 92 ? -3.866 4.551 4.134 1.00 89.56 92 VAL A O 1
ATOM 721 N N . ARG A 1 93 ? -4.169 2.423 3.460 1.00 88.94 93 ARG A N 1
ATOM 722 C CA . ARG A 1 93 ? -3.190 1.831 4.372 1.00 88.94 93 ARG A CA 1
ATOM 723 C C . ARG A 1 93 ? -2.061 1.210 3.561 1.00 88.94 93 ARG A C 1
ATOM 725 O O . ARG A 1 93 ? -2.308 0.383 2.687 1.00 88.94 93 ARG A O 1
ATOM 732 N N . SER A 1 94 ? -0.823 1.614 3.844 1.00 86.81 94 SER A N 1
ATOM 733 C CA . SER A 1 94 ? 0.380 1.026 3.239 1.00 86.81 94 SER A CA 1
ATOM 734 C C . SER A 1 94 ? 0.605 -0.400 3.739 1.00 86.81 94 SER A C 1
ATOM 736 O O . SER A 1 94 ? 0.164 -0.730 4.834 1.00 86.81 94 SER A O 1
ATOM 738 N N . GLY A 1 95 ? 1.357 -1.223 3.001 1.00 87.44 95 GLY A N 1
ATOM 739 C CA . GLY A 1 95 ? 1.710 -2.587 3.428 1.00 87.44 95 GLY A CA 1
ATOM 740 C C . GLY A 1 95 ? 2.352 -2.660 4.821 1.00 87.44 95 GLY A C 1
ATOM 741 O O . GLY A 1 95 ? 2.126 -3.615 5.555 1.00 87.44 95 GLY A O 1
ATOM 742 N N . SER A 1 96 ? 3.045 -1.594 5.229 1.00 88.25 96 SER A N 1
ATOM 743 C CA . SER A 1 96 ? 3.710 -1.424 6.528 1.00 88.25 96 SER A CA 1
ATOM 744 C C . SER A 1 96 ? 2.892 -0.685 7.602 1.00 88.25 96 SER A C 1
ATOM 746 O O . SER A 1 96 ? 3.408 -0.437 8.687 1.00 88.25 96 SER A O 1
ATOM 748 N N . GLY A 1 97 ? 1.654 -0.264 7.325 1.00 90.50 97 GLY A N 1
ATOM 749 C CA . GLY A 1 97 ? 0.890 0.601 8.234 1.00 90.50 97 GLY A CA 1
ATOM 750 C C . GLY A 1 97 ? 0.210 -0.147 9.386 1.00 90.50 97 GLY A C 1
ATOM 751 O O . GLY A 1 97 ? -0.395 -1.191 9.171 1.00 90.50 97 GLY A O 1
ATOM 752 N N . THR A 1 98 ? 0.218 0.411 10.591 1.00 92.94 98 THR A N 1
ATOM 753 C CA . THR A 1 98 ? -0.535 -0.123 11.743 1.00 92.94 98 THR A CA 1
ATOM 754 C C . THR A 1 98 ? -1.819 0.679 11.938 1.00 92.94 98 THR A C 1
ATOM 756 O O . THR A 1 98 ? -1.791 1.908 11.843 1.00 92.94 98 THR A O 1
ATOM 759 N N . TYR A 1 99 ? -2.936 0.013 12.233 1.00 94.62 99 TYR A N 1
ATOM 760 C CA . TYR A 1 99 ? -4.163 0.674 12.693 1.00 94.62 99 TYR A CA 1
ATOM 761 C C . TYR A 1 99 ? -4.574 0.135 14.063 1.00 94.62 99 TYR A C 1
ATOM 763 O O . TYR A 1 99 ? -4.305 -1.019 14.391 1.00 94.62 99 TYR A O 1
ATOM 771 N N . ARG A 1 100 ? -5.159 1.012 14.885 1.00 94.81 100 ARG A N 1
ATOM 772 C CA . ARG A 1 100 ? -5.437 0.758 16.302 1.00 94.81 100 ARG A CA 1
ATOM 773 C C . ARG A 1 100 ? -6.837 1.225 16.670 1.00 94.81 100 ARG A C 1
ATOM 775 O O . ARG A 1 100 ? -7.262 2.275 16.188 1.00 94.81 100 ARG A O 1
ATOM 782 N N . PHE A 1 101 ? -7.475 0.498 17.578 1.00 94.88 101 PHE A N 1
ATOM 783 C CA . PHE A 1 101 ? -8.712 0.877 18.260 1.00 94.88 101 PHE A CA 1
ATOM 784 C C . PHE A 1 101 ? -8.423 0.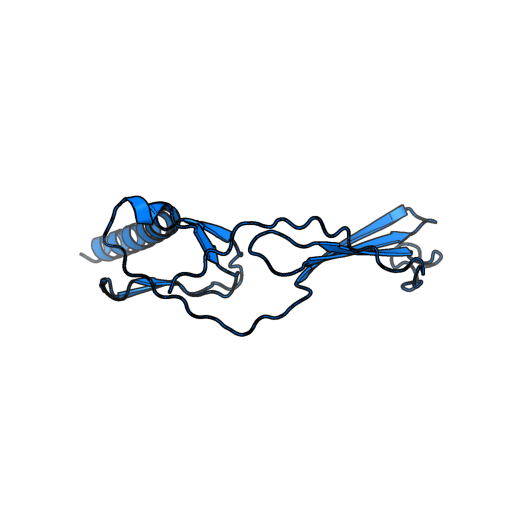974 19.762 1.00 94.88 101 PHE A C 1
ATOM 786 O O . PHE A 1 101 ? -8.552 -0.026 20.476 1.00 94.88 101 PHE A O 1
ATOM 793 N N . PRO A 1 102 ? -7.967 2.144 20.247 1.00 92.94 102 PRO A N 1
ATOM 794 C CA . PRO A 1 102 ? -7.542 2.318 21.634 1.00 92.94 102 PRO A CA 1
ATOM 795 C C . PRO A 1 102 ? -8.610 1.926 22.660 1.00 92.94 102 PRO A C 1
ATOM 797 O O . PRO A 1 102 ? -8.285 1.338 23.685 1.00 92.94 102 PRO A O 1
ATOM 800 N N . GLU A 1 103 ? -9.878 2.209 22.369 1.00 91.88 103 GLU A N 1
ATOM 801 C CA . GLU A 1 103 ? -11.030 1.935 23.233 1.00 91.88 103 GLU A CA 1
ATOM 802 C C . GLU A 1 103 ? -11.282 0.436 23.424 1.00 91.88 103 GLU A C 1
ATOM 804 O O . GLU A 1 103 ? -11.844 0.024 24.437 1.00 91.88 103 GLU A O 1
ATOM 809 N N . TRP A 1 104 ? -10.860 -0.381 22.458 1.00 90.75 104 TRP A N 1
ATOM 810 C CA . TRP A 1 104 ? -10.994 -1.837 22.494 1.00 90.75 104 TRP A CA 1
ATOM 811 C C . TRP A 1 104 ? -9.673 -2.547 22.797 1.00 90.75 104 TRP A C 1
ATOM 813 O O . TRP A 1 104 ? -9.656 -3.768 22.912 1.00 90.75 104 TRP A O 1
ATOM 823 N N . GLY A 1 105 ? -8.565 -1.807 22.919 1.00 90.94 105 GLY A N 1
ATOM 824 C CA . GLY A 1 105 ? -7.234 -2.387 23.102 1.00 90.94 105 GLY A CA 1
ATOM 825 C C . GLY A 1 105 ? -6.779 -3.254 21.923 1.00 90.94 105 GLY A C 1
ATOM 826 O O . GLY A 1 105 ? -6.018 -4.196 22.124 1.00 90.94 105 GLY A O 1
ATOM 827 N N . ILE A 1 106 ? -7.264 -2.970 20.708 1.00 91.38 106 ILE A N 1
ATOM 828 C CA . ILE A 1 106 ? 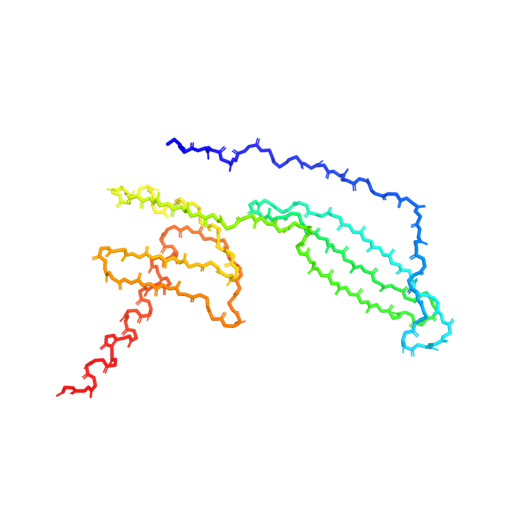-6.943 -3.752 19.508 1.00 91.38 106 ILE A CA 1
ATOM 829 C C . ILE A 1 106 ? -5.889 -3.020 18.683 1.00 91.38 106 ILE A C 1
ATOM 831 O O . ILE A 1 106 ? -6.140 -1.921 18.184 1.00 91.38 106 ILE A O 1
ATOM 835 N N . ASP A 1 107 ? -4.763 -3.690 18.452 1.00 92.62 107 ASP A N 1
ATOM 836 C CA . ASP A 1 107 ? -3.685 -3.237 17.579 1.00 92.62 107 ASP A CA 1
ATOM 837 C C . ASP A 1 107 ? -3.499 -4.235 16.430 1.00 92.62 107 ASP A C 1
ATOM 839 O O . ASP A 1 107 ? -3.281 -5.424 16.659 1.00 92.62 107 ASP A O 1
ATOM 843 N N . VAL A 1 108 ? -3.573 -3.754 15.185 1.00 91.75 108 VAL A N 1
ATOM 844 C CA . VAL A 1 108 ? -3.344 -4.582 13.994 1.00 91.75 108 VAL A CA 1
ATOM 845 C C . VAL A 1 108 ? -2.075 -4.134 13.285 1.00 91.75 108 VAL A C 1
ATOM 847 O O . VAL A 1 108 ? -2.039 -3.090 12.623 1.00 91.75 108 VAL A O 1
ATOM 850 N N . GLU A 1 109 ? -1.031 -4.948 13.418 1.00 92.50 109 GLU A N 1
ATOM 851 C CA . GLU A 1 109 ? 0.279 -4.719 12.814 1.00 92.50 109 GLU A CA 1
ATOM 852 C C . GLU A 1 109 ? 0.426 -5.416 11.447 1.00 92.50 109 GLU A C 1
ATOM 854 O O . GLU A 1 109 ? -0.203 -6.448 11.193 1.00 92.50 109 GLU A O 1
ATOM 859 N N . PRO A 1 110 ? 1.242 -4.863 10.528 1.00 91.94 110 PRO A N 1
ATOM 860 C CA . PRO A 1 110 ? 1.614 -5.546 9.288 1.00 91.94 110 PRO A CA 1
ATOM 861 C C . PRO A 1 110 ? 2.271 -6.910 9.540 1.00 91.94 110 PRO A C 1
ATOM 863 O O . PRO A 1 110 ? 3.271 -7.001 10.246 1.00 91.94 110 PRO A O 1
ATOM 866 N N . GLY A 1 111 ? 1.794 -7.949 8.853 1.00 88.12 111 GLY A N 1
ATOM 867 C CA . GLY A 1 111 ? 2.571 -9.171 8.632 1.00 88.12 111 GLY A CA 1
ATOM 868 C C . GLY A 1 111 ? 3.638 -9.008 7.531 1.00 88.12 111 GLY A C 1
ATOM 869 O O . GLY A 1 111 ? 3.622 -8.021 6.792 1.00 88.12 111 GLY A O 1
ATOM 870 N N . PRO A 1 112 ? 4.537 -9.994 7.355 1.00 85.81 112 PRO A N 1
ATOM 871 C CA . PRO A 1 112 ? 5.629 -9.939 6.371 1.00 85.81 112 PRO A CA 1
ATOM 872 C C . PRO A 1 112 ? 5.151 -9.848 4.913 1.00 85.81 112 PRO A C 1
ATOM 874 O O . PRO A 1 112 ? 5.861 -9.323 4.063 1.00 85.81 112 PRO A O 1
ATOM 877 N N . THR A 1 113 ? 3.942 -10.333 4.627 1.00 87.19 113 THR A N 1
ATOM 878 C CA . THR A 1 113 ? 3.299 -10.300 3.303 1.00 87.19 113 THR A CA 1
ATOM 879 C C . THR A 1 113 ? 2.133 -9.311 3.246 1.00 87.19 113 THR A C 1
ATOM 881 O O . THR A 1 113 ? 1.265 -9.419 2.384 1.00 87.19 113 THR A O 1
ATOM 884 N N . ALA A 1 114 ? 2.053 -8.363 4.185 1.00 86.31 114 ALA A N 1
ATOM 885 C CA . ALA A 1 114 ? 0.925 -7.446 4.254 1.00 86.31 114 ALA A CA 1
ATOM 886 C C . ALA A 1 114 ? 0.914 -6.471 3.068 1.00 86.31 114 ALA A C 1
ATOM 888 O O . ALA A 1 114 ? 1.810 -5.644 2.900 1.00 86.31 114 ALA A O 1
ATOM 889 N N . GLU A 1 115 ? -0.156 -6.523 2.282 1.00 83.44 115 GLU A N 1
ATOM 890 C CA . GLU A 1 115 ? -0.352 -5.643 1.134 1.00 83.44 115 GLU A CA 1
ATOM 891 C C . GLU A 1 115 ? -0.939 -4.284 1.543 1.00 83.44 115 GLU A C 1
ATOM 893 O O . GLU A 1 115 ? -1.589 -4.117 2.585 1.00 83.44 115 GLU A O 1
ATOM 898 N N . SER A 1 116 ? -0.701 -3.276 0.705 1.00 86.06 116 SER A N 1
ATOM 899 C CA . SER A 1 116 ? -1.422 -2.008 0.790 1.00 86.06 116 SER A CA 1
ATOM 900 C C . SER A 1 116 ? -2.838 -2.161 0.253 1.00 86.06 116 SER A C 1
ATOM 902 O O . SER A 1 116 ? -3.043 -2.834 -0.753 1.00 86.06 116 SER A O 1
ATOM 904 N N . PHE A 1 117 ? -3.802 -1.468 0.848 1.00 87.88 117 PHE A N 1
ATOM 905 C CA . PHE A 1 117 ? -5.177 -1.477 0.358 1.00 87.88 117 PHE A CA 1
ATOM 906 C C . PHE A 1 117 ? -5.870 -0.129 0.554 1.00 87.88 117 PHE A C 1
ATOM 908 O O . PHE A 1 117 ? -5.505 0.675 1.417 1.00 87.88 117 PHE A O 1
ATOM 915 N N . ILE A 1 118 ? -6.912 0.084 -0.250 1.00 91.00 118 ILE A N 1
ATOM 916 C CA . ILE A 1 118 ? -7.864 1.184 -0.102 1.00 91.00 118 ILE A CA 1
ATOM 917 C C . ILE A 1 118 ? -9.175 0.591 0.406 1.00 91.00 118 ILE A C 1
ATOM 919 O O . ILE A 1 118 ? -9.702 -0.364 -0.158 1.00 91.00 118 ILE A O 1
ATOM 923 N N . THR A 1 119 ? -9.708 1.167 1.473 1.00 94.25 119 THR A N 1
ATOM 924 C CA . THR A 1 119 ? -10.983 0.773 2.075 1.00 94.25 119 THR A CA 1
ATOM 925 C C . THR A 1 119 ? -11.659 1.998 2.688 1.00 94.25 119 THR A C 1
ATOM 927 O O . THR A 1 119 ? -11.251 3.129 2.450 1.00 94.25 119 THR A O 1
ATOM 930 N N . ASN A 1 120 ? -12.740 1.814 3.430 1.00 96.69 120 ASN A N 1
ATOM 931 C CA . ASN A 1 120 ? -13.343 2.791 4.335 1.00 96.69 120 ASN A CA 1
ATOM 932 C C . ASN A 1 120 ? -13.300 2.282 5.789 1.00 96.69 120 ASN A C 1
ATOM 934 O O . ASN A 1 120 ? -12.777 1.191 6.042 1.00 96.69 120 ASN A O 1
ATOM 938 N N . ILE A 1 121 ? -13.819 3.068 6.738 1.00 96.56 121 ILE A N 1
ATOM 939 C CA . ILE A 1 121 ? -13.846 2.679 8.157 1.00 96.56 121 ILE A CA 1
ATOM 940 C C . ILE A 1 121 ? -14.646 1.389 8.356 1.00 96.56 121 ILE A C 1
ATOM 942 O O . ILE A 1 121 ? -14.151 0.491 9.029 1.00 96.56 121 ILE A O 1
ATOM 946 N N . GLU A 1 122 ? -15.833 1.249 7.756 1.00 96.44 122 GLU A N 1
ATOM 947 C CA . GLU A 1 122 ? -16.614 0.004 7.881 1.00 96.44 122 GLU A CA 1
ATOM 948 C C . GLU A 1 122 ? -15.819 -1.219 7.403 1.00 96.44 122 GLU A C 1
ATOM 950 O O . GLU A 1 122 ? -15.822 -2.252 8.065 1.00 96.44 122 GLU A O 1
ATOM 955 N N . GLY A 1 123 ? -15.049 -1.099 6.316 1.00 96.06 123 GLY A N 1
ATOM 956 C CA . GLY A 1 123 ? -14.215 -2.191 5.827 1.00 96.06 123 GLY A CA 1
ATOM 957 C C . GLY A 1 123 ? -13.035 -2.504 6.752 1.00 96.06 123 GLY A C 1
ATOM 958 O O . GLY A 1 123 ? -12.622 -3.657 6.840 1.00 96.06 123 GLY A O 1
ATOM 959 N N . ILE A 1 124 ? -12.502 -1.510 7.472 1.00 95.44 124 ILE A N 1
ATOM 960 C CA . ILE A 1 124 ? -11.511 -1.725 8.540 1.00 95.44 124 ILE A CA 1
ATOM 961 C C . ILE A 1 124 ? -12.149 -2.456 9.734 1.00 95.44 124 ILE A C 1
ATOM 963 O O . ILE A 1 124 ? -11.569 -3.419 10.243 1.00 95.44 124 ILE A O 1
ATOM 967 N N . LEU A 1 125 ? -13.356 -2.058 10.144 1.00 94.56 125 LEU A N 1
ATOM 968 C CA . LEU A 1 125 ? -14.099 -2.710 11.225 1.00 94.56 125 LEU A CA 1
ATOM 969 C C . LEU A 1 125 ? -14.438 -4.164 10.877 1.00 94.56 125 LEU A C 1
ATOM 971 O O . LEU A 1 125 ? -14.179 -5.054 11.681 1.00 94.56 125 LEU A O 1
ATOM 975 N N . TYR A 1 126 ? -14.919 -4.421 9.660 1.00 94.81 126 TYR A N 1
ATOM 976 C CA . TYR A 1 126 ? -15.242 -5.766 9.176 1.00 94.81 126 TYR A CA 1
ATOM 977 C C . TYR A 1 126 ? -14.014 -6.688 9.124 1.00 94.81 126 TYR A C 1
ATOM 979 O O . TYR A 1 126 ? -14.076 -7.856 9.490 1.00 94.81 126 TYR A O 1
ATOM 987 N N . ARG A 1 127 ? -12.852 -6.168 8.711 1.00 92.38 127 ARG A N 1
ATOM 988 C CA . ARG A 1 127 ? -11.598 -6.944 8.749 1.00 92.38 127 ARG A CA 1
ATOM 989 C C . ARG A 1 127 ? -11.192 -7.289 10.179 1.00 92.38 127 ARG A C 1
ATOM 991 O O . ARG A 1 127 ? -10.717 -8.392 10.428 1.00 92.38 127 ARG A O 1
ATOM 998 N N . THR A 1 128 ? -11.391 -6.354 11.103 1.00 92.81 128 THR A N 1
ATOM 999 C CA . THR A 1 128 ? -11.085 -6.548 12.524 1.00 92.81 128 THR A CA 1
ATOM 1000 C C . THR A 1 128 ? -12.037 -7.547 13.178 1.00 92.81 128 THR A C 1
ATOM 1002 O O . THR A 1 128 ? -11.586 -8.370 13.971 1.00 92.81 128 THR A O 1
ATOM 1005 N N . SER A 1 129 ? -13.330 -7.532 12.830 1.00 92.19 129 SER A N 1
ATOM 1006 C CA . SER A 1 129 ? -14.322 -8.423 13.444 1.00 92.19 129 SER A CA 1
ATOM 1007 C C . SER A 1 129 ? -13.978 -9.896 13.239 1.00 92.19 129 SER A C 1
ATOM 1009 O O . SER A 1 129 ? -14.079 -10.667 14.184 1.00 92.19 129 SER A O 1
ATOM 1011 N N . LEU A 1 130 ? -13.462 -10.271 12.064 1.00 86.56 130 LEU A N 1
ATOM 1012 C CA . LEU A 1 130 ? -13.007 -11.639 11.785 1.00 86.56 130 LEU A CA 1
ATOM 1013 C C . LEU A 1 130 ? -11.888 -12.094 12.735 1.00 86.56 130 LEU A C 1
ATOM 1015 O O . LEU A 1 130 ? -11.875 -13.238 13.192 1.00 86.56 130 LEU A O 1
ATOM 1019 N N . VAL A 1 131 ? -10.948 -11.199 13.051 1.00 85.75 131 VAL A N 1
ATOM 1020 C CA . VAL A 1 131 ? -9.848 -11.485 13.985 1.00 85.75 131 VAL A CA 1
ATOM 1021 C C . VAL A 1 131 ? -10.385 -11.638 15.405 1.00 85.75 131 VAL A C 1
ATOM 1023 O O . VAL A 1 131 ? -10.001 -12.570 16.109 1.00 85.75 131 VAL A O 1
ATOM 1026 N N . VAL A 1 132 ? -11.309 -10.764 15.810 1.00 88.88 132 VAL A N 1
ATOM 1027 C CA . VAL A 1 132 ? -11.945 -10.816 17.134 1.00 88.88 132 VAL A CA 1
ATOM 1028 C C . VAL A 1 132 ? -12.782 -12.085 17.301 1.00 88.88 132 VAL A C 1
ATOM 1030 O O . VAL A 1 132 ? -12.676 -12.747 18.327 1.00 88.88 132 VAL A O 1
ATOM 1033 N N . GLU A 1 133 ? -13.572 -12.469 16.298 1.00 89.56 133 GLU A N 1
ATOM 1034 C CA . GLU A 1 133 ? -14.354 -13.713 16.303 1.00 89.56 133 GLU A CA 1
ATOM 1035 C C . GLU A 1 133 ? -13.452 -14.941 16.412 1.00 89.56 133 GLU A C 1
ATOM 1037 O O . GLU A 1 133 ? -13.715 -15.846 17.201 1.00 89.56 133 GLU A O 1
ATOM 1042 N N . THR A 1 134 ? -12.350 -14.940 15.662 1.00 86.88 134 THR A N 1
ATOM 1043 C CA . THR A 1 134 ? -11.345 -16.001 15.727 1.00 86.88 134 THR A CA 1
ATOM 1044 C C . THR A 1 134 ? -10.747 -16.095 17.132 1.00 86.88 134 THR A C 1
ATOM 1046 O O . THR A 1 134 ? -10.714 -17.177 17.711 1.00 86.88 134 THR A O 1
ATOM 1049 N N . ALA A 1 135 ? -10.333 -14.965 17.714 1.00 85.75 135 ALA A N 1
ATOM 1050 C CA . ALA A 1 135 ? -9.793 -14.911 19.070 1.00 85.75 135 ALA A CA 1
ATOM 1051 C C . ALA A 1 135 ? -10.812 -15.364 20.130 1.00 85.75 135 ALA A C 1
ATOM 1053 O O . ALA A 1 135 ? -10.443 -16.075 21.062 1.00 85.75 135 ALA A O 1
ATOM 1054 N N . ARG A 1 136 ? -12.095 -15.012 19.966 1.00 88.06 136 ARG A N 1
ATOM 1055 C CA . ARG A 1 136 ? -13.174 -15.463 20.856 1.00 88.06 136 ARG A CA 1
ATOM 1056 C C . ARG A 1 136 ? -13.327 -16.981 20.820 1.00 88.06 136 ARG A C 1
ATOM 1058 O O . ARG A 1 136 ? -13.348 -17.609 21.868 1.00 88.06 136 ARG A O 1
ATOM 1065 N N . ASN A 1 137 ? -13.361 -17.566 19.623 1.00 88.69 137 ASN A N 1
ATOM 1066 C CA . ASN A 1 137 ? -13.491 -19.014 19.468 1.00 88.69 137 ASN A CA 1
ATOM 1067 C C . ASN A 1 137 ? -12.320 -19.774 20.107 1.00 88.69 137 ASN A C 1
ATOM 1069 O O . ASN A 1 137 ? -12.526 -20.861 20.630 1.00 88.69 137 ASN A O 1
ATOM 1073 N N . PHE A 1 138 ? -11.104 -19.218 20.080 1.00 83.81 138 PHE A N 1
ATOM 1074 C CA . PHE A 1 138 ? -9.970 -19.811 20.794 1.00 83.81 138 PHE A CA 1
ATOM 1075 C C . PHE A 1 138 ? -10.162 -19.785 22.312 1.00 83.81 138 PHE A C 1
ATOM 1077 O O . PHE A 1 138 ? -9.894 -20.787 22.962 1.00 83.81 138 PHE A O 1
ATOM 1084 N N . ALA A 1 139 ? -10.660 -18.677 22.865 1.00 83.88 139 ALA A N 1
ATOM 1085 C CA . ALA A 1 139 ? -10.916 -18.573 24.299 1.00 83.88 139 ALA A CA 1
ATOM 1086 C C . ALA A 1 139 ? -12.006 -19.550 24.779 1.00 83.88 139 ALA A C 1
ATOM 1088 O O . ALA A 1 139 ? -11.888 -20.100 25.870 1.00 83.88 139 ALA A O 1
ATOM 1089 N N . ASP A 1 140 ? -13.029 -19.798 23.955 1.00 81.50 140 ASP A N 1
ATOM 1090 C CA . ASP A 1 140 ? -14.135 -20.710 24.280 1.00 81.50 140 ASP A CA 1
ATOM 1091 C C . ASP A 1 140 ? -13.723 -22.203 24.249 1.00 81.50 140 ASP A C 1
ATOM 1093 O O . ASP A 1 140 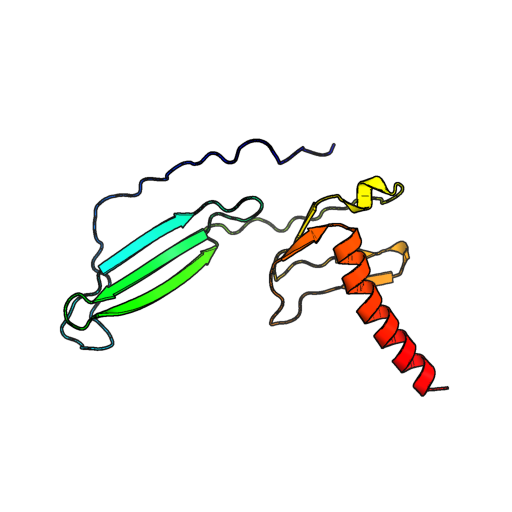? -14.446 -23.051 24.768 1.00 81.50 140 ASP A O 1
ATOM 1097 N N . LEU A 1 141 ? -12.583 -22.556 23.636 1.00 71.56 141 LEU A N 1
ATOM 1098 C CA . LEU A 1 141 ? -12.074 -23.939 23.586 1.00 71.56 141 LEU A CA 1
ATOM 1099 C C . LEU A 1 141 ? -11.267 -24.339 24.831 1.00 71.56 141 LEU A C 1
ATOM 1101 O O . LEU A 1 141 ? -11.058 -25.532 25.056 1.00 71.56 141 LEU A O 1
ATOM 1105 N N . ASP A 1 142 ? -10.833 -23.362 25.628 1.00 60.19 142 ASP A N 1
ATOM 1106 C CA . ASP A 1 142 ? -10.053 -23.574 26.853 1.00 60.19 142 ASP A CA 1
ATOM 1107 C C . ASP A 1 142 ? -10.935 -23.632 28.124 1.00 60.19 142 ASP A C 1
ATOM 1109 O O . ASP A 1 142 ? -10.411 -23.745 29.238 1.00 60.19 142 ASP A O 1
ATOM 1113 N N . SER A 1 143 ? -12.266 -23.564 27.972 1.00 53.84 143 SER A N 1
ATOM 1114 C CA . SER A 1 143 ? -13.282 -23.620 29.043 1.00 53.84 143 SER A CA 1
ATOM 1115 C C . SER A 1 143 ? -14.149 -24.873 28.979 1.00 53.84 143 SER A C 1
ATOM 1117 O O . SER A 1 143 ? -14.418 -25.449 30.059 1.00 53.84 143 SER A O 1
#